Protein AF-A0A0F3M5Z2-F1 (afdb_monomer_lite)

Foldseek 3Di:
DDPPPPPQDAQPDDFDPPCQVCLVVVVVPDDDDQEDADEAQDCGSVNNVSVCVRHYDHYHYHPCPDD

Sequence (67 aa):
MSIAISNEQKPFLHWVGGKRRIVNKLIEHLPSGPYYNYYEPFLGGGALFFKLGICLNNVFCLILIST

Secondary structure (DSSP, 8-state):
-----------SS--TT-GGGTHHHHHHTS--SS-EEEEES--TT-HHHHHHTTSEEEEEE------

Structure (mmCIF, N/CA/C/O backbone):
data_AF-A0A0F3M5Z2-F1
#
_entry.id   AF-A0A0F3M5Z2-F1
#
loop_
_atom_site.group_PDB
_atom_site.id
_atom_site.type_symbol
_atom_site.label_atom_id
_atom_site.label_alt_id
_atom_site.label_comp_id
_atom_site.label_asym_id
_atom_site.label_entity_id
_atom_site.label_seq_id
_atom_site.pdbx_PDB_ins_code
_atom_site.Cartn_x
_atom_site.Cartn_y
_atom_site.Cartn_z
_atom_site.occupancy
_atom_site.B_iso_or_equiv
_atom_site.auth_seq_id
_atom_site.auth_comp_id
_atom_site.auth_asym_id
_atom_site.auth_atom_id
_atom_site.pdbx_PDB_model_num
ATOM 1 N N . MET A 1 1 ? 26.454 22.549 -1.783 1.00 50.03 1 MET A N 1
ATOM 2 C CA . MET A 1 1 ? 25.322 21.950 -2.518 1.00 50.03 1 MET A CA 1
ATOM 3 C C . MET A 1 1 ? 24.602 21.022 -1.550 1.00 50.03 1 MET A C 1
ATOM 5 O O . MET A 1 1 ? 25.113 19.949 -1.262 1.00 50.03 1 MET A O 1
ATOM 9 N N . SER A 1 2 ? 23.524 21.482 -0.919 1.00 41.06 2 SER A N 1
ATOM 10 C CA . SER A 1 2 ? 22.791 20.714 0.096 1.00 41.06 2 SER A CA 1
ATOM 11 C C . SER A 1 2 ? 22.177 19.480 -0.561 1.00 41.06 2 SER A C 1
ATOM 13 O O . SER A 1 2 ? 21.380 19.607 -1.488 1.00 41.06 2 SER A O 1
ATOM 15 N N . ILE A 1 3 ? 22.578 18.291 -0.122 1.00 63.41 3 ILE A N 1
ATOM 16 C CA . ILE A 1 3 ? 22.071 17.030 -0.658 1.00 63.41 3 ILE A CA 1
ATOM 17 C C . ILE A 1 3 ? 20.692 16.833 -0.028 1.00 63.41 3 ILE A C 1
ATOM 19 O O . ILE A 1 3 ? 20.583 16.527 1.158 1.00 63.41 3 ILE A O 1
ATOM 23 N N . ALA A 1 4 ? 19.629 17.081 -0.790 1.00 59.03 4 ALA A N 1
ATOM 24 C CA . ALA A 1 4 ? 18.276 16.771 -0.356 1.00 59.03 4 ALA A CA 1
ATOM 25 C C . ALA A 1 4 ? 18.120 15.243 -0.335 1.00 59.03 4 ALA A C 1
ATOM 27 O O . ALA A 1 4 ? 17.849 14.621 -1.361 1.00 59.03 4 ALA A O 1
ATOM 28 N N . ILE A 1 5 ? 18.340 14.622 0.824 1.00 61.44 5 ILE A N 1
ATOM 29 C CA . ILE A 1 5 ? 18.057 13.199 1.022 1.00 61.44 5 ILE A CA 1
ATOM 30 C C . ILE A 1 5 ? 16.532 13.060 1.098 1.00 61.44 5 ILE A C 1
ATOM 32 O O . ILE A 1 5 ? 15.926 13.205 2.158 1.00 61.44 5 ILE A O 1
ATOM 36 N N . SER A 1 6 ? 15.886 12.841 -0.049 1.00 58.75 6 SER A N 1
ATOM 37 C CA . SER A 1 6 ? 14.463 12.504 -0.104 1.00 58.75 6 SER A CA 1
ATOM 38 C C . SER A 1 6 ? 14.264 11.128 0.535 1.00 58.75 6 SER A C 1
ATOM 40 O O . SER A 1 6 ? 14.634 10.119 -0.066 1.00 58.75 6 SER A O 1
ATOM 42 N N . ASN A 1 7 ? 13.689 11.082 1.737 1.00 58.16 7 ASN A N 1
ATOM 43 C CA . ASN A 1 7 ? 13.443 9.860 2.512 1.00 58.16 7 ASN A CA 1
ATOM 44 C C . ASN A 1 7 ? 12.248 9.041 1.971 1.00 58.16 7 ASN A C 1
ATOM 46 O O . ASN A 1 7 ? 11.430 8.518 2.724 1.00 58.16 7 ASN A O 1
ATOM 50 N N . GLU A 1 8 ? 12.096 8.982 0.648 1.00 60.34 8 GLU A N 1
ATOM 51 C CA . GLU A 1 8 ? 11.051 8.200 -0.002 1.00 60.34 8 GLU A CA 1
ATOM 52 C C . GLU A 1 8 ? 11.588 6.807 -0.315 1.00 60.34 8 GLU A C 1
ATOM 54 O O . GLU A 1 8 ? 12.469 6.639 -1.161 1.00 60.34 8 GLU A O 1
ATOM 59 N N . GLN A 1 9 ? 11.029 5.799 0.351 1.00 63.34 9 GLN A N 1
ATOM 60 C CA . GLN A 1 9 ? 11.332 4.394 0.100 1.00 63.34 9 GLN A CA 1
ATOM 61 C C . GLN A 1 9 ? 10.863 4.019 -1.313 1.00 63.34 9 GLN A C 1
ATOM 63 O O . GLN A 1 9 ? 9.673 3.851 -1.582 1.00 63.34 9 GLN A O 1
ATOM 68 N N . LYS A 1 10 ? 11.812 3.937 -2.249 1.00 64.50 10 LYS A N 1
ATOM 69 C CA . LYS A 1 10 ? 11.565 3.595 -3.654 1.00 64.50 10 LYS A CA 1
ATOM 70 C C . LYS A 1 10 ? 12.044 2.165 -3.915 1.00 64.50 10 LYS A C 1
ATOM 72 O O . LYS A 1 10 ? 13.155 1.828 -3.511 1.00 64.50 10 LYS A O 1
ATOM 77 N N . PRO A 1 11 ? 11.256 1.327 -4.616 1.00 64.44 11 PRO A N 1
ATOM 78 C CA . PRO A 1 11 ? 11.722 0.012 -5.041 1.00 64.44 11 PRO A CA 1
ATOM 79 C C . PRO A 1 11 ? 13.019 0.137 -5.851 1.00 64.44 11 PRO A C 1
ATOM 81 O O . PRO A 1 11 ? 13.032 0.862 -6.849 1.00 64.44 11 PRO A O 1
ATOM 84 N N . PHE A 1 12 ? 14.072 -0.571 -5.433 1.00 68.38 12 PHE A N 1
ATOM 85 C CA . PHE A 1 12 ? 15.385 -0.593 -6.096 1.00 68.38 12 PHE A CA 1
ATOM 86 C C . PHE A 1 12 ? 15.420 -1.513 -7.327 1.00 68.38 12 PHE A C 1
ATOM 88 O O . PHE A 1 12 ? 16.316 -1.405 -8.159 1.00 68.38 12 PHE A O 1
ATOM 95 N N . LEU A 1 13 ? 14.430 -2.401 -7.465 1.00 66.38 13 LEU A N 1
ATOM 96 C CA . LEU A 1 13 ? 14.322 -3.335 -8.580 1.00 66.38 13 LEU A CA 1
ATOM 97 C C . LEU A 1 13 ? 13.388 -2.788 -9.669 1.00 66.38 13 LEU A C 1
ATOM 99 O O . LEU A 1 13 ? 12.232 -2.438 -9.412 1.00 66.38 13 LEU A O 1
ATOM 103 N N . HIS A 1 14 ? 13.878 -2.748 -10.909 1.00 62.03 14 HIS A N 1
ATOM 104 C CA . HIS A 1 14 ? 13.059 -2.464 -12.086 1.00 62.03 14 HIS A CA 1
ATOM 105 C C . HIS A 1 14 ? 12.248 -3.715 -12.454 1.00 62.03 14 HIS A C 1
ATOM 107 O O . HIS A 1 14 ? 12.733 -4.599 -13.150 1.00 62.03 14 HIS A O 1
ATOM 113 N N . TRP A 1 15 ? 11.009 -3.798 -11.961 1.00 70.12 15 TRP A N 1
ATOM 114 C CA . TRP A 1 15 ? 10.098 -4.909 -12.254 1.00 70.12 15 TRP A CA 1
ATOM 115 C C . TRP A 1 15 ? 9.156 -4.576 -13.420 1.00 70.12 15 TRP A C 1
ATOM 117 O O . TRP A 1 15 ? 8.424 -3.578 -13.374 1.00 70.12 15 TRP A O 1
ATOM 127 N N . VAL A 1 16 ? 9.134 -5.426 -14.450 1.00 71.06 16 VAL A N 1
ATOM 128 C CA . VAL A 1 16 ? 8.184 -5.324 -15.571 1.00 71.06 16 VAL A CA 1
ATOM 129 C C . VAL A 1 16 ? 6.769 -5.607 -15.050 1.00 71.06 16 VAL A C 1
ATOM 131 O O . VAL A 1 16 ? 6.530 -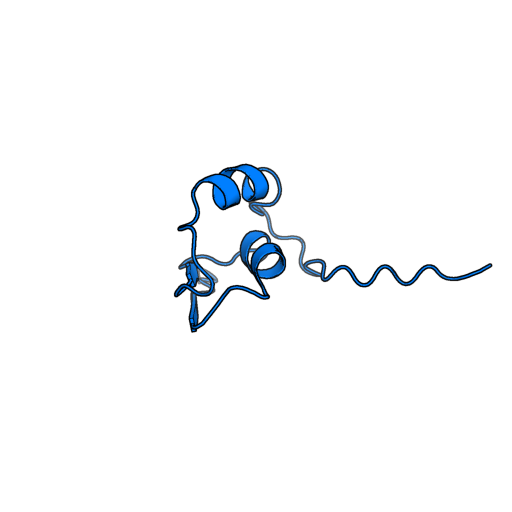6.628 -14.416 1.00 71.06 16 VAL A O 1
ATOM 134 N N . GLY A 1 17 ? 5.825 -4.684 -15.265 1.00 71.75 17 GLY A N 1
ATOM 135 C CA . GLY A 1 17 ? 4.465 -4.788 -14.708 1.00 71.75 17 GLY A CA 1
ATOM 136 C C . GLY A 1 17 ? 4.292 -4.176 -13.310 1.00 71.75 17 GLY A C 1
ATOM 137 O O . GLY A 1 17 ? 3.329 -4.478 -12.607 1.00 71.75 17 GLY A O 1
ATOM 138 N N . GLY A 1 18 ? 5.207 -3.300 -12.882 1.00 73.00 18 GLY A N 1
ATOM 139 C CA . GLY A 1 18 ? 5.061 -2.560 -11.629 1.00 73.00 18 GLY A CA 1
ATOM 140 C C . GLY A 1 18 ? 3.749 -1.763 -11.564 1.00 73.00 18 GLY A C 1
ATOM 141 O O . GLY A 1 18 ? 3.470 -0.915 -12.411 1.00 73.00 18 GLY A O 1
ATOM 142 N N . LYS A 1 19 ? 2.966 -1.969 -10.501 1.00 80.19 19 LYS A N 1
ATOM 143 C CA . LYS A 1 19 ? 1.627 -1.376 -10.325 1.00 80.19 19 LYS A CA 1
ATOM 144 C C . LYS A 1 19 ? 1.617 0.143 -10.060 1.00 80.19 19 LYS A C 1
ATOM 146 O O . LYS A 1 19 ? 0.559 0.705 -9.808 1.00 80.19 19 LYS A O 1
ATOM 151 N N . ARG A 1 20 ? 2.751 0.852 -10.182 1.00 80.94 20 ARG A N 1
ATOM 152 C CA . ARG A 1 20 ? 2.899 2.292 -9.851 1.00 80.94 20 ARG A CA 1
ATOM 153 C C . ARG A 1 20 ? 1.825 3.198 -10.472 1.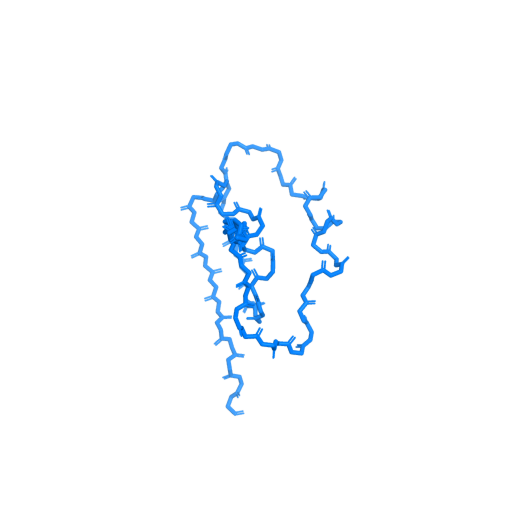00 80.94 20 ARG A C 1
ATOM 155 O O . ARG A 1 20 ? 1.361 4.104 -9.795 1.00 80.94 20 ARG A O 1
ATOM 162 N N . ARG A 1 21 ? 1.403 2.954 -11.723 1.00 82.94 21 ARG A N 1
ATOM 163 C CA . ARG A 1 21 ? 0.364 3.766 -12.398 1.00 82.94 21 ARG A CA 1
ATOM 164 C C . ARG A 1 21 ? -1.041 3.579 -11.818 1.00 82.94 21 ARG A C 1
ATOM 166 O O . ARG A 1 21 ? -1.843 4.501 -11.884 1.00 82.94 21 ARG A O 1
ATOM 173 N N . ILE A 1 22 ? -1.340 2.396 -11.281 1.00 85.25 22 ILE A N 1
ATOM 174 C CA . ILE A 1 22 ? -2.667 2.046 -10.753 1.00 85.25 22 ILE A CA 1
ATOM 175 C C . ILE A 1 22 ? -2.736 2.109 -9.223 1.00 85.25 22 ILE A C 1
ATOM 177 O O . ILE A 1 22 ? -3.829 2.065 -8.675 1.00 85.25 22 ILE A O 1
ATOM 181 N N . VAL A 1 23 ? -1.595 2.258 -8.536 1.00 85.50 23 VAL A N 1
ATOM 182 C CA . VAL A 1 23 ? -1.503 2.316 -7.066 1.00 85.50 23 VAL A CA 1
ATOM 183 C C . VAL A 1 23 ? -2.451 3.354 -6.467 1.00 85.50 23 VAL A C 1
ATOM 185 O O . VAL A 1 23 ? -3.143 3.031 -5.513 1.00 85.50 23 VAL A O 1
ATOM 188 N N . ASN A 1 24 ? -2.550 4.556 -7.044 1.00 85.44 24 ASN A N 1
ATOM 189 C CA . ASN A 1 24 ? -3.432 5.600 -6.509 1.00 85.44 24 ASN A CA 1
ATOM 190 C C . ASN A 1 24 ? -4.909 5.175 -6.527 1.00 85.44 24 ASN A C 1
ATOM 192 O O . ASN A 1 24 ? -5.582 5.288 -5.511 1.00 85.44 24 ASN A O 1
ATOM 196 N N . LYS A 1 25 ? -5.374 4.586 -7.637 1.00 87.88 25 LYS A N 1
ATOM 197 C CA . LYS A 1 25 ? -6.745 4.062 -7.747 1.00 87.88 25 LYS A CA 1
ATOM 198 C C . LYS A 1 25 ? -6.982 2.871 -6.823 1.00 87.88 25 LYS A C 1
ATOM 200 O O . LYS A 1 25 ? -8.054 2.733 -6.257 1.00 87.88 25 LYS A O 1
ATOM 205 N N . LEU A 1 26 ? -5.984 2.001 -6.658 1.00 85.12 26 LEU A N 1
ATOM 206 C CA . LEU A 1 26 ? -6.090 0.867 -5.737 1.00 85.12 26 LEU A CA 1
ATOM 207 C C . LEU A 1 26 ? -6.260 1.337 -4.290 1.00 85.12 26 LEU A C 1
ATOM 209 O O . LEU A 1 26 ? -7.033 0.730 -3.560 1.00 85.12 26 LEU A O 1
ATOM 213 N N . ILE A 1 27 ? -5.588 2.425 -3.897 1.00 85.62 27 ILE A N 1
ATOM 214 C CA . ILE A 1 27 ? -5.691 2.994 -2.546 1.00 85.62 27 ILE A CA 1
ATOM 215 C C . ILE A 1 27 ? -7.097 3.512 -2.251 1.00 85.62 27 ILE A C 1
ATOM 217 O O . ILE A 1 27 ? -7.586 3.322 -1.144 1.00 85.62 27 ILE A O 1
ATOM 221 N N . GLU A 1 28 ? -7.762 4.112 -3.237 1.00 88.06 28 GLU A N 1
ATOM 222 C CA . GLU A 1 28 ? -9.140 4.606 -3.096 1.00 88.06 28 GLU A CA 1
ATOM 223 C C . GLU A 1 28 ? -10.144 3.486 -2.785 1.00 88.06 28 GLU A C 1
ATOM 225 O O . GLU A 1 28 ? -11.174 3.732 -2.164 1.00 88.06 28 GLU A O 1
ATOM 230 N N . HIS A 1 29 ? -9.837 2.250 -3.183 1.00 86.75 29 HIS A N 1
ATOM 231 C CA . HIS A 1 29 ? -10.674 1.076 -2.936 1.00 86.75 29 HIS A CA 1
ATOM 232 C C . HIS A 1 29 ? -10.259 0.270 -1.698 1.00 86.75 29 HIS A C 1
ATOM 234 O O . HIS A 1 29 ? -10.831 -0.792 -1.443 1.00 86.75 29 HIS A O 1
ATOM 240 N N . LEU A 1 30 ? -9.265 0.732 -0.932 1.00 84.94 30 LEU A N 1
ATOM 241 C CA . LEU A 1 30 ? -8.863 0.053 0.295 1.00 84.94 30 LEU A CA 1
ATOM 242 C C . LEU A 1 30 ? -9.892 0.266 1.411 1.00 84.94 30 LEU A C 1
ATOM 244 O O . LEU A 1 30 ? -10.529 1.320 1.486 1.00 84.94 30 LEU A O 1
ATOM 248 N N . PRO A 1 31 ? -10.043 -0.721 2.312 1.00 84.25 31 PRO A N 1
ATOM 249 C CA . PRO A 1 31 ? -10.918 -0.580 3.463 1.00 84.25 31 PRO A CA 1
ATOM 250 C C . PRO A 1 31 ? -10.463 0.591 4.339 1.00 84.25 31 PRO A C 1
ATOM 252 O O . PRO A 1 31 ? -9.283 0.732 4.665 1.00 84.25 31 PRO A O 1
ATOM 255 N N . SER A 1 32 ? -11.415 1.430 4.738 1.00 76.19 32 SER A N 1
ATOM 256 C CA . SER A 1 32 ? -11.163 2.542 5.649 1.00 76.19 32 SER A CA 1
ATOM 257 C C . SER A 1 32 ? -11.015 2.003 7.074 1.00 76.19 32 SER A C 1
ATOM 259 O O . SER A 1 32 ? -11.976 1.511 7.661 1.00 76.19 32 SER A O 1
ATOM 261 N N . GLY A 1 33 ? -9.808 2.061 7.634 1.00 79.38 33 GLY A N 1
ATOM 262 C CA . GLY A 1 33 ? -9.533 1.597 8.993 1.00 79.38 33 GLY A CA 1
ATOM 263 C C . GLY A 1 33 ? -8.075 1.823 9.397 1.00 79.38 33 GLY A C 1
ATOM 264 O O . GLY A 1 33 ? -7.232 2.030 8.523 1.00 79.38 33 GLY A O 1
ATOM 265 N N . PRO A 1 34 ? -7.761 1.798 10.707 1.00 73.88 34 PRO A N 1
ATOM 266 C CA . PRO A 1 34 ? -6.405 2.052 11.193 1.00 73.88 34 PRO A CA 1
ATOM 267 C C . PRO A 1 34 ? -5.430 0.937 10.796 1.00 73.88 34 PRO A C 1
ATOM 269 O O . PRO A 1 34 ? -4.255 1.210 10.575 1.00 73.88 34 PRO A O 1
ATOM 272 N N . TYR A 1 35 ? -5.924 -0.299 10.658 1.00 76.31 35 TYR A N 1
ATOM 273 C CA . TYR A 1 35 ? -5.116 -1.447 10.274 1.00 76.31 35 TYR A CA 1
ATOM 274 C C . TYR A 1 35 ? -5.930 -2.485 9.505 1.00 76.31 35 TYR A C 1
ATOM 276 O O . TYR A 1 35 ? -7.085 -2.754 9.840 1.00 76.31 35 TYR A O 1
ATOM 284 N N . TYR A 1 36 ? -5.307 -3.123 8.519 1.00 81.62 36 TYR A N 1
ATOM 285 C CA . TYR A 1 36 ? -5.862 -4.285 7.828 1.00 81.62 36 TYR A CA 1
ATOM 286 C C . TYR A 1 36 ? -4.762 -5.290 7.478 1.00 81.62 36 TYR A C 1
ATOM 288 O O . TYR A 1 36 ? -3.567 -4.981 7.488 1.00 81.62 36 TYR A O 1
ATOM 296 N N . ASN A 1 37 ? -5.179 -6.524 7.200 1.00 84.00 37 ASN A N 1
ATOM 297 C CA . ASN A 1 37 ? -4.284 -7.564 6.713 1.00 84.00 37 ASN A CA 1
ATOM 298 C C . ASN A 1 37 ? -4.150 -7.425 5.196 1.00 84.00 37 ASN A C 1
ATOM 300 O O . ASN A 1 37 ? -5.149 -7.433 4.475 1.00 84.00 37 ASN A O 1
ATOM 304 N N . TYR A 1 38 ? -2.919 -7.289 4.719 1.00 83.94 38 TYR A N 1
ATOM 305 C CA . TYR A 1 38 ? -2.608 -7.106 3.311 1.00 83.94 38 TYR A CA 1
ATOM 306 C C . TYR A 1 38 ? -2.015 -8.386 2.733 1.00 83.94 38 TYR A C 1
ATOM 308 O O . TYR A 1 38 ? -0.929 -8.82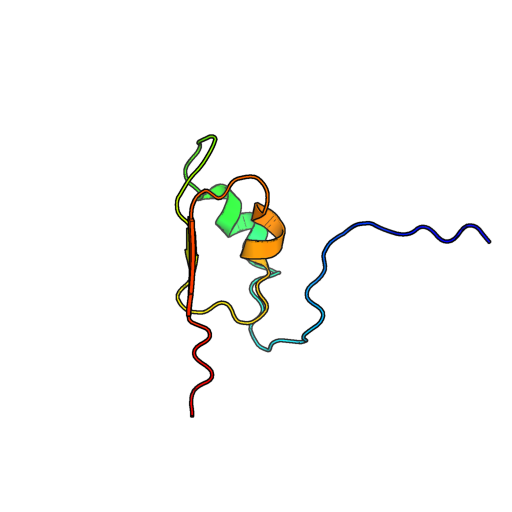4 3.120 1.00 83.94 38 TYR A O 1
ATOM 316 N N . TYR A 1 39 ? -2.747 -8.974 1.791 1.00 84.31 39 TYR A N 1
ATOM 317 C CA . TYR A 1 39 ? -2.341 -10.168 1.061 1.00 84.31 39 TYR A CA 1
ATOM 318 C C . TYR A 1 39 ? -2.120 -9.788 -0.399 1.00 84.31 39 TYR A C 1
ATOM 320 O O . TYR A 1 39 ? -3.073 -9.531 -1.132 1.00 84.31 39 TYR A O 1
ATOM 328 N N . GLU A 1 40 ? -0.864 -9.760 -0.832 1.00 82.06 40 GLU A N 1
ATOM 329 C CA . GLU A 1 40 ? -0.514 -9.549 -2.233 1.00 82.06 40 GLU A CA 1
ATOM 330 C C . GLU A 1 40 ? 0.146 -10.824 -2.769 1.00 82.06 40 GLU A C 1
ATOM 332 O O . GLU A 1 40 ? 1.347 -11.003 -2.614 1.00 82.06 40 GLU A O 1
ATOM 337 N N . PRO A 1 41 ? -0.592 -11.745 -3.406 1.00 77.06 41 PRO A N 1
ATOM 338 C CA . PRO A 1 41 ? -0.028 -13.017 -3.871 1.00 77.06 41 PRO A CA 1
ATOM 339 C C . PRO A 1 41 ? 1.039 -12.866 -4.971 1.00 77.06 41 PRO A C 1
ATOM 341 O O . PRO A 1 41 ? 1.702 -13.838 -5.305 1.00 77.06 41 PRO A O 1
ATOM 344 N N . PHE A 1 42 ? 1.217 -11.663 -5.531 1.00 80.75 42 PHE A N 1
ATOM 345 C CA . PHE A 1 42 ? 2.239 -11.355 -6.531 1.00 80.75 42 PHE A CA 1
ATOM 346 C C . PHE A 1 42 ? 2.826 -9.956 -6.282 1.00 80.75 42 PHE A C 1
ATOM 348 O O . PHE A 1 42 ? 2.32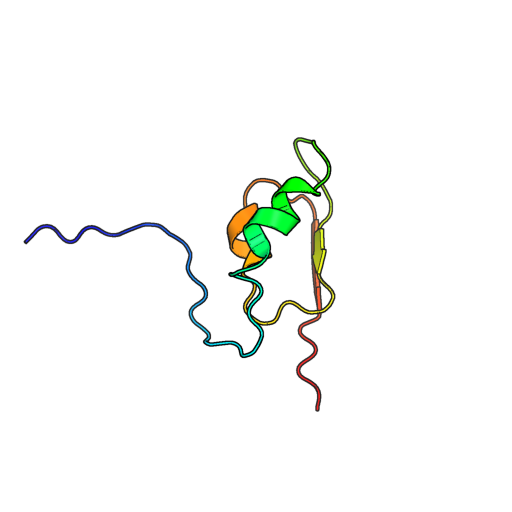5 -8.968 -6.837 1.00 80.75 42 PHE A O 1
ATOM 355 N N . LEU A 1 43 ? 3.887 -9.863 -5.463 1.00 77.88 43 LEU A N 1
ATOM 356 C CA . LEU A 1 43 ? 4.521 -8.575 -5.109 1.00 77.88 43 LEU A CA 1
ATOM 357 C C . LEU A 1 43 ? 4.970 -7.795 -6.345 1.00 77.88 43 LEU A C 1
ATOM 359 O O . LEU A 1 43 ? 4.804 -6.576 -6.446 1.00 77.88 43 LEU A O 1
ATOM 363 N N . GLY A 1 44 ? 5.628 -8.514 -7.260 1.00 79.50 44 GLY A N 1
ATOM 364 C CA . GLY A 1 44 ? 6.490 -7.922 -8.274 1.00 79.50 44 GLY A CA 1
ATOM 365 C C . GLY A 1 44 ? 7.415 -6.859 -7.670 1.00 79.50 44 GLY A C 1
ATOM 366 O O . GLY A 1 44 ? 8.198 -7.138 -6.769 1.00 79.50 44 GLY A O 1
ATOM 367 N N . GLY A 1 45 ? 7.277 -5.612 -8.129 1.00 75.62 45 GLY A N 1
ATOM 368 C CA . GLY A 1 45 ? 8.045 -4.458 -7.640 1.00 75.62 45 GLY A CA 1
ATOM 369 C C . GLY A 1 45 ? 7.525 -3.780 -6.361 1.00 75.62 45 GLY A C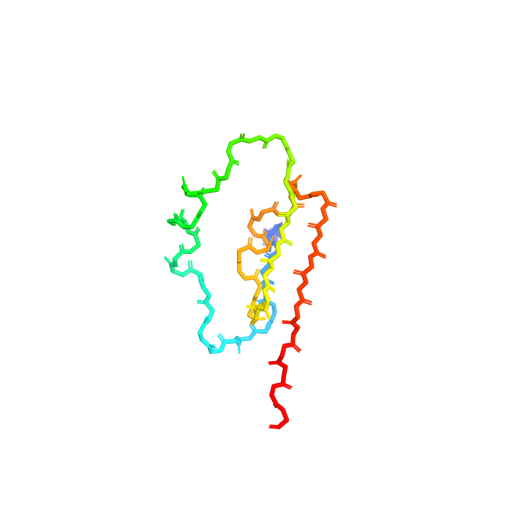 1
ATOM 370 O O . GLY A 1 45 ? 7.988 -2.685 -6.049 1.00 75.62 45 GLY A O 1
ATOM 371 N N . GLY A 1 46 ? 6.529 -4.341 -5.664 1.00 79.44 46 GLY A N 1
ATOM 372 C CA . GLY A 1 46 ? 6.097 -3.890 -4.329 1.00 79.44 46 GLY A CA 1
ATOM 373 C C . GLY A 1 46 ? 5.537 -2.465 -4.238 1.00 79.44 46 GLY A C 1
ATOM 374 O O . GLY A 1 46 ? 5.508 -1.875 -3.164 1.00 79.44 46 GLY A O 1
ATOM 375 N N . ALA A 1 47 ? 5.100 -1.874 -5.353 1.00 82.50 47 ALA A N 1
ATOM 376 C CA . ALA A 1 47 ? 4.735 -0.455 -5.413 1.00 82.50 47 ALA A CA 1
ATOM 377 C C . ALA A 1 47 ? 3.583 -0.057 -4.470 1.00 82.50 47 ALA A C 1
ATOM 379 O O . ALA A 1 47 ? 3.595 1.052 -3.943 1.00 82.50 47 ALA A O 1
ATOM 380 N N . LEU A 1 48 ? 2.600 -0.942 -4.274 1.00 81.69 48 LEU A N 1
ATOM 381 C CA . LEU A 1 48 ? 1.485 -0.704 -3.356 1.00 81.69 48 LEU A CA 1
ATOM 382 C C . LEU A 1 48 ? 1.929 -0.913 -1.900 1.00 81.69 48 LEU A C 1
ATOM 384 O O . LEU A 1 48 ? 1.655 -0.066 -1.060 1.00 81.69 48 LEU A O 1
ATOM 388 N N . PHE A 1 49 ? 2.723 -1.951 -1.630 1.00 82.69 49 PHE A N 1
ATOM 389 C CA . PHE A 1 49 ? 3.309 -2.209 -0.313 1.00 82.69 49 PHE A CA 1
ATOM 390 C C . PHE A 1 49 ? 4.101 -1.010 0.239 1.00 82.69 49 PHE A C 1
ATOM 392 O O . PHE A 1 49 ? 3.793 -0.519 1.324 1.00 82.69 49 PHE A O 1
ATOM 399 N N . PHE A 1 50 ? 5.050 -0.459 -0.531 1.00 81.62 50 PHE A N 1
ATOM 400 C CA . PHE A 1 50 ? 5.829 0.714 -0.096 1.00 81.62 50 PHE A CA 1
ATOM 401 C C . PHE A 1 50 ? 4.972 1.967 0.117 1.00 81.62 50 PHE A C 1
ATOM 403 O O . PHE A 1 50 ? 5.354 2.862 0.864 1.00 81.62 50 PHE A O 1
ATOM 410 N N . LYS A 1 51 ? 3.806 2.044 -0.531 1.00 81.94 51 LYS A N 1
ATOM 411 C CA . LYS A 1 51 ? 2.878 3.166 -0.381 1.00 81.94 51 LYS A CA 1
ATOM 412 C C . LYS A 1 51 ? 1.988 3.033 0.861 1.00 81.94 51 LYS A C 1
ATOM 414 O O . LYS A 1 51 ? 1.525 4.051 1.364 1.00 81.94 51 LYS A O 1
ATOM 419 N N . LEU A 1 52 ? 1.771 1.810 1.351 1.00 79.25 52 LEU A N 1
ATOM 420 C CA . LEU A 1 52 ? 0.878 1.491 2.472 1.00 79.25 52 LEU A CA 1
ATOM 421 C C . LEU A 1 52 ? 1.584 1.281 3.815 1.00 79.25 52 LEU A C 1
ATOM 423 O O . LEU A 1 52 ? 0.891 1.143 4.817 1.00 79.25 52 LEU A O 1
ATOM 427 N N . GLY A 1 53 ? 2.920 1.251 3.848 1.00 71.69 53 GLY A N 1
ATOM 428 C CA . GLY A 1 53 ? 3.748 0.670 4.919 1.00 71.69 53 GLY A CA 1
ATOM 429 C C . GLY A 1 53 ? 3.471 1.047 6.388 1.00 71.69 53 GLY A C 1
ATOM 430 O O . GLY A 1 53 ? 3.998 0.375 7.265 1.00 71.69 53 GLY A O 1
ATOM 431 N N . ILE A 1 54 ? 2.650 2.059 6.686 1.00 66.31 54 ILE A N 1
ATOM 432 C CA . ILE A 1 54 ? 2.246 2.453 8.051 1.00 66.31 54 ILE A CA 1
ATOM 433 C C . ILE A 1 54 ? 0.893 1.858 8.497 1.00 66.31 54 ILE A C 1
ATOM 435 O O . ILE A 1 54 ? 0.630 1.792 9.694 1.00 66.31 54 ILE A O 1
ATOM 439 N N . CYS A 1 55 ? 0.047 1.385 7.575 1.00 63.94 55 CYS A N 1
ATOM 440 C CA . CYS A 1 55 ? -1.341 0.982 7.867 1.00 63.94 55 CYS A CA 1
ATOM 441 C C . CYS A 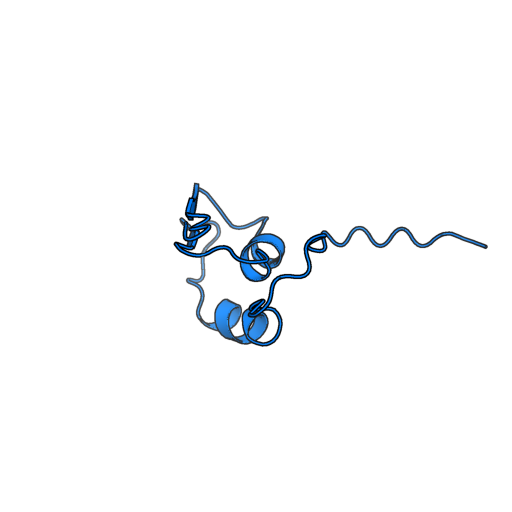1 55 ? -1.577 -0.544 7.870 1.00 63.94 55 CYS A C 1
ATOM 443 O O . CYS A 1 55 ? -2.724 -0.992 7.811 1.00 63.94 55 CYS A O 1
ATOM 445 N N . LEU A 1 56 ? -0.518 -1.362 7.875 1.00 73.31 56 LEU A N 1
ATOM 446 C CA . LEU A 1 56 ? -0.617 -2.818 7.704 1.00 73.31 56 LEU A CA 1
ATOM 447 C C . LEU A 1 56 ? -0.333 -3.561 9.017 1.00 73.31 56 LEU A C 1
ATOM 449 O O . LEU A 1 56 ? 0.691 -3.315 9.645 1.00 73.31 56 LEU A O 1
ATOM 453 N N . ASN A 1 57 ? -1.214 -4.497 9.400 1.00 67.81 57 ASN A N 1
ATOM 454 C CA . ASN A 1 57 ? -1.004 -5.379 10.562 1.00 67.81 57 ASN A CA 1
ATOM 455 C C . ASN A 1 57 ? -0.210 -6.632 10.189 1.00 67.81 57 ASN A C 1
ATOM 457 O O . ASN A 1 57 ? 0.811 -6.938 10.793 1.00 67.81 57 ASN A O 1
ATOM 461 N N . ASN A 1 58 ? -0.699 -7.363 9.186 1.00 72.56 58 ASN A N 1
ATOM 462 C CA . ASN A 1 58 ? -0.048 -8.554 8.654 1.00 72.56 58 ASN A CA 1
ATOM 463 C C . ASN A 1 58 ? 0.155 -8.390 7.157 1.00 72.56 58 ASN A C 1
ATOM 465 O O . ASN A 1 58 ? -0.735 -7.914 6.448 1.00 72.56 58 ASN A O 1
ATOM 469 N N . VAL A 1 59 ? 1.325 -8.814 6.691 1.00 71.19 59 VAL A N 1
ATOM 470 C CA . VAL A 1 59 ? 1.734 -8.712 5.295 1.00 71.19 59 VAL A CA 1
ATOM 471 C C . VAL A 1 59 ? 2.082 -10.109 4.823 1.00 71.19 59 VAL A C 1
ATOM 473 O O . VAL A 1 59 ? 3.038 -10.711 5.305 1.00 71.19 59 VAL A O 1
ATOM 476 N N . PHE A 1 60 ? 1.312 -10.621 3.872 1.00 71.12 60 PHE A N 1
ATOM 477 C CA . PHE A 1 60 ? 1.633 -11.872 3.207 1.00 71.12 60 PHE A CA 1
ATOM 478 C C . PHE A 1 60 ? 1.850 -11.605 1.732 1.00 71.12 60 PHE A C 1
ATOM 480 O O . PHE A 1 60 ? 0.977 -11.078 1.036 1.00 71.12 60 PHE A O 1
ATOM 487 N N . CYS A 1 61 ? 3.031 -11.978 1.260 1.00 68.56 61 CYS A N 1
ATOM 488 C CA . CYS A 1 61 ? 3.383 -11.807 -0.124 1.00 68.56 61 CYS A CA 1
ATOM 489 C C . CYS A 1 61 ? 4.101 -13.037 -0.655 1.00 68.56 61 CYS A C 1
ATOM 491 O O . CYS A 1 61 ? 5.105 -13.467 -0.089 1.00 68.56 61 CYS A O 1
ATOM 493 N N . LEU A 1 62 ? 3.582 -13.594 -1.746 1.00 60.62 62 LEU A N 1
ATOM 494 C CA . LEU A 1 62 ? 4.257 -14.655 -2.474 1.00 60.62 62 LEU A CA 1
ATOM 495 C C . LEU A 1 62 ? 5.042 -13.995 -3.605 1.00 60.62 62 LEU A C 1
ATOM 497 O O . LEU A 1 62 ? 4.488 -13.362 -4.506 1.00 60.62 62 LEU A O 1
ATOM 501 N N . ILE A 1 63 ? 6.364 -14.110 -3.546 1.00 58.97 63 ILE A N 1
ATOM 502 C CA . ILE A 1 63 ? 7.205 -13.790 -4.693 1.00 58.97 63 ILE A CA 1
ATOM 503 C C . ILE A 1 63 ? 7.218 -15.059 -5.538 1.00 58.97 63 ILE A C 1
ATOM 505 O O . ILE A 1 63 ? 8.084 -15.915 -5.383 1.00 58.97 63 ILE A O 1
ATOM 509 N N . LEU A 1 64 ? 6.205 -15.220 -6.389 1.00 51.59 64 LEU A N 1
ATOM 510 C CA . LEU A 1 64 ? 6.238 -16.244 -7.426 1.00 51.59 64 LEU A CA 1
ATOM 511 C C . LEU A 1 64 ? 7.252 -15.793 -8.481 1.00 51.59 64 LEU A C 1
ATOM 513 O O . LEU A 1 64 ? 6.910 -15.159 -9.476 1.00 51.59 64 LEU A O 1
ATOM 517 N N . ILE A 1 65 ? 8.526 -16.078 -8.213 1.00 51.41 65 ILE A N 1
ATOM 518 C CA . ILE A 1 65 ? 9.540 -16.198 -9.253 1.00 51.41 65 ILE A CA 1
ATOM 519 C C . ILE A 1 65 ? 9.195 -17.528 -9.913 1.00 51.41 65 ILE A C 1
ATOM 521 O O . ILE A 1 65 ? 9.529 -18.590 -9.393 1.00 51.41 65 ILE A O 1
ATOM 525 N N . SER A 1 66 ? 8.377 -17.474 -10.962 1.00 46.09 66 SER A N 1
ATOM 526 C CA . SER A 1 66 ? 8.126 -18.638 -11.806 1.00 46.09 66 SER A CA 1
ATOM 527 C C . SER A 1 66 ? 9.479 -19.234 -12.201 1.00 46.09 66 SER A C 1
ATOM 529 O O . SER A 1 66 ? 10.343 -18.501 -12.686 1.00 46.09 66 SER A O 1
ATOM 531 N N . THR A 1 67 ? 9.641 -20.524 -11.895 1.00 51.12 67 THR A N 1
ATOM 532 C CA . THR A 1 67 ? 10.695 -21.413 -12.409 1.00 51.12 67 THR A CA 1
ATOM 533 C C . THR A 1 67 ? 10.963 -21.193 -13.886 1.00 51.12 67 THR A C 1
ATOM 535 O O . THR A 1 67 ? 9.957 -21.006 -14.613 1.00 51.12 67 THR A O 1
#

Radius of gyration: 13.88 Å; chains: 1; bounding box: 36×43×27 Å

pLDDT: mean 72.51, std 11.43, range [41.06, 88.06]

InterPro domains:
  IPR012327 D12 class N6 adenine-specific DNA methyltransferase [PF02086] (15-52)
  IPR012327 D12 class N6 adenine-specific DNA methyltransferase [PR00505] (15-31)
  IPR012327 D12 class N6 adenine-specific DNA methyltransferase [PR00505] (38-52)
  IPR029063 S-adenosyl-L-methionine-dependent methyltransferase superfamily [G3DSA:3.40.50.150] (3-63)
  IPR029063 S-adenosyl-L-methionine-dependent methyltransferase superfamily [SSF53335] (10-52)

Organism: NCBI:txid1359184